Protein AF-A0A6N9PZX2-F1 (afdb_monomer_lite)

InterPro domains:
  IPR011990 Tetratricopeptide-like helical domain superfamily [G3DSA:1.25.40.10] (3-153)
  IPR011990 Tetratricopeptide-like helical domain superfamily [SSF48452] (25-137)

Foldseek 3Di:
DPDPDDDDDDPQPLVRLVVVLVVLVVDDDDDLVSLVVNLVSCVVNVVLVVSLVSLVVSLVPPVDALLSNLVSLQSNLVSCVVVVVLVSSLVSNLSSCVSCLVPLDEDDCSLLVNLVSCVVVVVVVSSVVSLVSLCVSCVPYVCSCVSVVVVVSPD

Structure (mmCIF, N/CA/C/O backbone):
data_AF-A0A6N9PZX2-F1
#
_entry.id   AF-A0A6N9PZX2-F1
#
loop_
_atom_site.group_PDB
_atom_site.id
_atom_site.type_symbol
_atom_site.label_atom_id
_atom_site.label_alt_id
_atom_site.label_comp_id
_atom_site.label_asym_id
_atom_site.label_entity_id
_atom_site.label_seq_id
_atom_site.pdbx_PDB_ins_code
_atom_site.Cartn_x
_atom_site.Cartn_y
_atom_site.Cartn_z
_atom_site.occupancy
_atom_site.B_iso_or_equiv
_atom_site.auth_seq_id
_atom_site.auth_comp_id
_atom_site.auth_asym_id
_atom_site.auth_atom_id
_atom_site.pdbx_PDB_model_num
ATOM 1 N N . MET A 1 1 ? 11.924 8.998 3.231 1.00 35.00 1 MET A N 1
ATOM 2 C CA . MET A 1 1 ? 10.592 8.753 3.828 1.00 35.00 1 MET A CA 1
ATOM 3 C C . MET A 1 1 ? 9.593 9.748 3.245 1.00 35.00 1 MET A C 1
ATOM 5 O O . MET A 1 1 ? 9.354 10.788 3.843 1.00 35.00 1 MET A O 1
ATOM 9 N N . ASN A 1 2 ? 9.046 9.462 2.060 1.00 30.25 2 ASN A N 1
ATOM 10 C CA . ASN A 1 2 ? 7.922 10.227 1.513 1.00 30.25 2 ASN A CA 1
ATOM 11 C C . ASN A 1 2 ? 6.632 9.535 1.959 1.00 30.25 2 ASN A C 1
ATOM 13 O O . ASN A 1 2 ? 6.364 8.406 1.552 1.00 30.25 2 ASN A O 1
ATOM 17 N N . LYS A 1 3 ? 5.918 10.197 2.876 1.00 38.31 3 LYS A N 1
ATOM 18 C CA . LYS A 1 3 ? 4.714 9.717 3.559 1.00 38.31 3 LYS A CA 1
ATOM 19 C C . LYS A 1 3 ? 3.551 9.614 2.570 1.00 38.31 3 LYS A C 1
ATOM 21 O O . LYS A 1 3 ? 3.226 10.588 1.901 1.00 38.31 3 LYS A O 1
ATOM 26 N N . LEU A 1 4 ? 2.928 8.441 2.520 1.00 36.03 4 LEU A N 1
ATOM 27 C CA . LEU A 1 4 ? 1.694 8.153 1.781 1.00 36.03 4 LEU A CA 1
ATOM 28 C C . LEU A 1 4 ? 0.426 8.722 2.430 1.00 36.03 4 LEU A C 1
ATOM 30 O O . LEU A 1 4 ? -0.658 8.561 1.884 1.00 36.03 4 LEU A O 1
ATOM 34 N N . PHE A 1 5 ? 0.555 9.389 3.575 1.00 44.44 5 PHE A N 1
ATOM 35 C CA . PHE A 1 5 ? -0.572 9.824 4.392 1.00 44.44 5 PHE A CA 1
ATOM 36 C C . PHE A 1 5 ? -0.554 11.343 4.555 1.00 44.44 5 PHE A C 1
ATOM 38 O O . PHE A 1 5 ? 0.530 11.938 4.601 1.00 44.44 5 PHE A O 1
ATOM 45 N N . PRO A 1 6 ? -1.736 11.984 4.583 1.00 39.59 6 PRO A N 1
ATOM 46 C CA . PRO A 1 6 ? -1.873 13.421 4.414 1.00 39.59 6 PRO A CA 1
ATOM 47 C C . PRO A 1 6 ? -1.055 14.212 5.440 1.00 39.59 6 PRO A C 1
ATOM 49 O O . PRO A 1 6 ? -1.239 14.092 6.647 1.00 39.59 6 PRO A O 1
ATOM 52 N N . ASN A 1 7 ? -0.192 15.092 4.931 1.00 44.62 7 ASN A N 1
ATOM 53 C CA . ASN A 1 7 ? 0.249 16.280 5.650 1.00 44.62 7 ASN A CA 1
ATOM 54 C C . ASN A 1 7 ? -0.839 17.347 5.485 1.00 44.62 7 ASN A C 1
ATOM 56 O O . ASN A 1 7 ? -0.932 17.920 4.400 1.00 44.62 7 ASN A O 1
ATOM 60 N N . ARG A 1 8 ? -1.594 17.656 6.545 1.00 42.84 8 ARG A N 1
ATOM 61 C CA . ARG A 1 8 ? -2.103 19.015 6.800 1.00 42.84 8 ARG A CA 1
ATOM 62 C C . ARG A 1 8 ? -2.196 19.270 8.303 1.00 42.84 8 ARG A C 1
ATOM 64 O O . ARG A 1 8 ? -3.115 18.796 8.949 1.00 42.84 8 ARG A O 1
ATOM 71 N N . GLU A 1 9 ? -1.186 20.009 8.758 1.00 38.03 9 GLU A N 1
ATOM 72 C CA . GLU A 1 9 ? -1.190 21.008 9.833 1.00 38.03 9 GLU A CA 1
ATOM 73 C C . GLU A 1 9 ? -1.627 20.558 11.237 1.00 38.03 9 GLU A C 1
ATOM 75 O O . GLU A 1 9 ? -2.758 20.164 11.478 1.00 38.03 9 GLU A O 1
ATOM 80 N N . GLU A 1 10 ? -0.669 20.692 12.162 1.00 44.09 10 GLU A N 1
ATOM 81 C CA . GLU A 1 10 ? -0.634 20.194 13.540 1.00 44.09 10 GLU A CA 1
ATOM 82 C C . GLU A 1 10 ? -0.405 18.682 13.634 1.00 44.09 10 GLU A C 1
ATOM 84 O O . GLU A 1 10 ? -1.304 17.861 13.470 1.00 44.09 10 GLU A O 1
ATOM 89 N N . THR A 1 11 ? 0.826 18.284 13.982 1.00 52.94 11 THR A N 1
ATOM 90 C CA . THR A 1 11 ? 1.038 17.007 14.670 1.00 52.94 11 THR A CA 1
ATOM 91 C C . THR A 1 11 ? 0.219 17.059 15.952 1.00 52.94 11 THR A C 1
ATOM 93 O O . THR A 1 11 ? 0.698 17.524 16.988 1.00 52.94 11 THR A O 1
ATOM 96 N N . LEU A 1 12 ? -1.043 16.641 15.865 1.00 60.72 12 LEU A N 1
ATOM 97 C CA . LEU A 1 12 ? -1.881 16.375 17.015 1.00 60.72 12 LEU A CA 1
ATOM 98 C C . LEU A 1 12 ? -1.040 15.526 17.962 1.00 60.72 12 LEU A C 1
ATOM 100 O O . LEU A 1 12 ? -0.465 14.513 17.556 1.00 60.72 12 LEU A O 1
ATOM 104 N N . SER A 1 13 ? -0.927 15.961 19.216 1.00 83.31 13 SER A N 1
ATOM 105 C CA . SER A 1 13 ? -0.254 15.152 20.226 1.00 83.31 13 SER A CA 1
ATOM 106 C C . SER A 1 13 ? -0.849 13.741 20.217 1.00 83.31 13 SER A C 1
ATOM 108 O O . SER A 1 13 ? -2.025 13.558 19.885 1.00 83.31 13 SER A O 1
ATOM 110 N N . ASN A 1 14 ? -0.085 12.730 20.633 1.00 86.75 14 ASN A N 1
ATOM 111 C CA . ASN A 1 14 ? -0.605 11.358 20.710 1.00 86.75 14 ASN A CA 1
ATOM 112 C C . ASN A 1 14 ? -1.939 11.285 21.483 1.00 86.75 14 ASN A C 1
ATOM 114 O O . ASN A 1 14 ? -2.801 10.467 21.169 1.00 86.75 14 ASN A O 1
ATOM 118 N N . ALA A 1 15 ? -2.148 12.175 22.461 1.00 89.31 15 ALA A N 1
ATOM 119 C CA . ALA A 1 15 ? -3.412 12.315 23.177 1.00 89.31 15 ALA A CA 1
ATOM 120 C C . ALA A 1 15 ? -4.566 12.807 22.282 1.00 89.31 15 ALA A C 1
ATOM 122 O O . ALA A 1 15 ? -5.671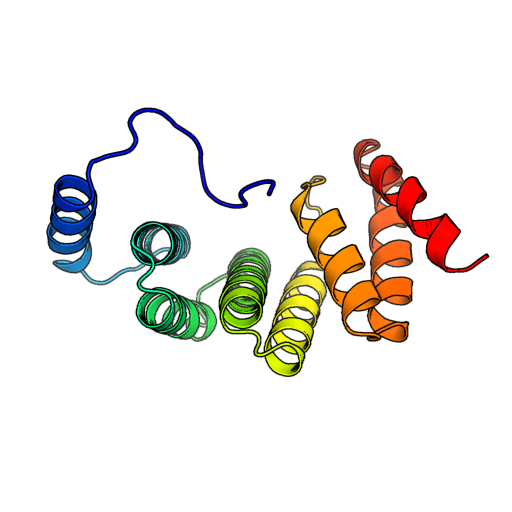 12.266 22.353 1.00 89.31 15 ALA A O 1
ATOM 123 N N . ALA A 1 16 ? -4.325 13.801 21.426 1.00 91.00 16 ALA A N 1
ATOM 124 C CA . ALA A 1 16 ? -5.319 14.293 20.482 1.00 91.00 16 ALA A CA 1
ATOM 125 C C . ALA A 1 16 ? -5.653 13.247 19.404 1.00 91.00 16 ALA A C 1
ATOM 127 O O . ALA A 1 16 ? -6.833 13.009 19.155 1.00 91.00 16 ALA A O 1
ATOM 128 N N . LEU A 1 17 ? -4.660 12.528 18.868 1.00 92.00 17 LEU A N 1
ATOM 129 C CA . LEU A 1 17 ? -4.890 11.405 17.947 1.00 92.00 17 LEU A CA 1
ATOM 130 C C . LEU A 1 17 ? -5.747 10.299 18.584 1.00 92.00 17 LEU A C 1
ATOM 132 O O . LEU A 1 17 ? -6.738 9.859 18.001 1.00 92.00 17 LEU A O 1
ATOM 136 N N . LYS A 1 18 ? -5.447 9.908 19.830 1.00 93.62 18 LYS A N 1
ATOM 137 C CA . LYS A 1 18 ? -6.260 8.935 20.583 1.00 93.62 18 LYS A CA 1
ATOM 138 C C . LYS A 1 18 ? -7.685 9.432 20.846 1.00 93.62 18 LYS A C 1
ATOM 140 O O . LYS A 1 18 ? -8.630 8.641 20.804 1.00 93.62 18 LYS A O 1
ATOM 145 N N . ARG A 1 19 ? -7.875 10.735 21.092 1.00 94.38 19 ARG A N 1
ATOM 146 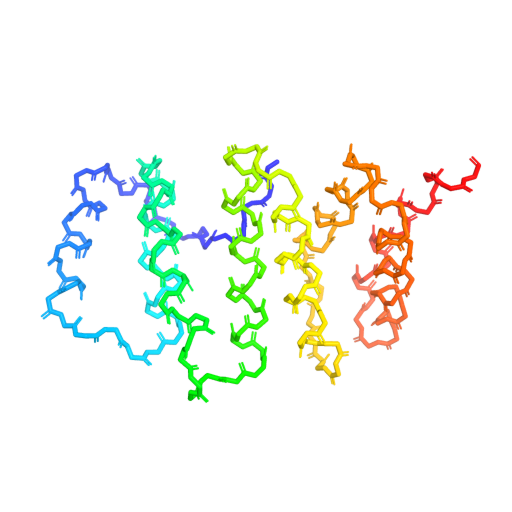C CA . ARG A 1 19 ? -9.211 11.342 21.223 1.00 94.38 19 ARG A CA 1
ATOM 147 C C . ARG A 1 19 ? -9.980 11.287 19.902 1.00 94.38 19 ARG A C 1
ATOM 149 O O . ARG A 1 19 ? -11.172 10.980 19.934 1.00 94.38 19 ARG A O 1
ATOM 156 N N . THR A 1 20 ? -9.314 11.547 18.778 1.00 94.56 20 THR A N 1
ATOM 157 C CA . THR A 1 20 ? -9.890 11.412 17.435 1.00 94.56 20 THR A CA 1
ATOM 158 C C . THR A 1 20 ? -10.334 9.975 17.183 1.00 94.56 20 THR A C 1
ATOM 160 O O . THR A 1 20 ? -11.513 9.766 16.914 1.00 94.56 20 THR A O 1
ATOM 163 N N . LEU A 1 21 ? -9.469 8.979 17.415 1.00 95.31 21 LEU A N 1
ATOM 164 C CA . LEU A 1 21 ? -9.836 7.558 17.306 1.00 95.31 21 LEU A CA 1
ATOM 165 C C . LEU A 1 21 ? -11.082 7.222 18.134 1.00 95.31 21 LEU A C 1
ATOM 167 O O . LEU A 1 21 ? -12.046 6.668 17.614 1.00 95.31 21 LEU A O 1
ATOM 171 N N . LYS A 1 22 ? -11.114 7.627 19.413 1.00 95.62 22 LYS A N 1
ATOM 172 C CA . LYS A 1 22 ? -12.268 7.390 20.297 1.00 95.62 22 LYS A CA 1
ATOM 173 C C . LYS A 1 22 ? -13.557 8.028 19.778 1.00 95.62 22 LYS A C 1
ATOM 175 O O . LYS A 1 22 ? -14.638 7.552 20.110 1.00 95.62 22 LYS A O 1
ATOM 180 N N . LYS A 1 23 ? -13.478 9.147 19.060 1.00 95.19 23 LYS A N 1
ATOM 181 C CA . LYS A 1 23 ? -14.650 9.824 18.500 1.00 95.19 23 LYS A CA 1
ATOM 182 C C . LYS A 1 23 ? -15.139 9.110 17.243 1.00 95.19 23 LYS A C 1
ATOM 184 O O . LYS A 1 23 ? -16.332 8.832 17.157 1.00 95.19 23 LYS A O 1
ATOM 189 N N . GLU A 1 24 ? -14.237 8.834 16.310 1.00 93.38 24 GLU A N 1
ATOM 190 C CA . GLU A 1 24 ? -14.578 8.285 14.997 1.00 93.38 24 GLU A CA 1
ATOM 191 C C . GLU A 1 24 ? -15.021 6.813 15.092 1.00 93.38 24 GLU A C 1
ATOM 193 O O . GLU A 1 24 ? -16.031 6.439 14.504 1.00 93.38 24 GLU A O 1
ATOM 198 N N . LEU A 1 25 ? -14.404 6.014 15.972 1.00 95.44 25 LEU A N 1
ATOM 199 C CA . LEU A 1 25 ? -14.770 4.605 16.202 1.00 95.44 25 LEU A CA 1
ATOM 200 C C . LEU A 1 25 ? -16.094 4.397 16.965 1.00 95.44 25 LEU A C 1
ATOM 202 O O . LEU A 1 25 ? -16.485 3.265 17.233 1.00 95.44 25 LEU A O 1
ATOM 206 N N . LYS A 1 26 ? -16.819 5.465 17.336 1.00 95.06 26 LYS A N 1
ATOM 207 C CA . LYS A 1 26 ? -18.174 5.339 17.918 1.00 95.06 26 LYS A CA 1
ATOM 208 C C . LYS A 1 26 ? -19.230 4.946 16.893 1.00 95.06 26 LYS A C 1
ATOM 210 O O . LYS A 1 26 ? -20.357 4.636 17.275 1.00 95.06 26 LYS A O 1
ATOM 215 N N . LYS A 1 27 ? -18.908 5.056 15.608 1.00 91.81 27 LYS A N 1
ATOM 216 C CA . LYS A 1 27 ? -19.808 4.752 14.503 1.00 91.81 27 LYS A CA 1
ATOM 217 C C . LYS A 1 27 ? -19.141 3.703 13.613 1.00 91.81 27 LYS A C 1
ATOM 219 O O . LYS A 1 27 ? -17.917 3.709 13.515 1.00 91.81 27 LYS A O 1
ATOM 224 N N . PRO A 1 28 ? -19.921 2.834 12.953 1.00 92.38 28 PRO A N 1
ATOM 225 C CA . PRO A 1 28 ? -19.373 1.951 11.933 1.00 92.38 28 PRO A CA 1
ATOM 226 C C . PRO A 1 28 ? -18.705 2.767 10.824 1.00 92.38 28 PRO A C 1
ATOM 228 O O . PRO A 1 28 ? -19.292 3.748 10.351 1.00 92.38 28 PRO A O 1
ATOM 231 N N . LEU A 1 29 ? -17.510 2.344 10.416 1.00 94.56 29 LEU A N 1
ATOM 232 C CA . LEU A 1 29 ? -16.826 2.857 9.232 1.00 94.56 29 LEU A CA 1
ATOM 233 C C . LEU A 1 29 ? -17.615 2.419 7.989 1.00 94.56 29 LEU A C 1
ATOM 235 O O . LEU A 1 29 ? -18.188 1.328 7.969 1.00 94.56 29 LEU A O 1
ATOM 239 N N . LYS A 1 30 ? -17.732 3.288 6.978 1.00 93.81 30 LYS A N 1
ATOM 240 C CA . LYS A 1 30 ? -18.581 3.006 5.803 1.00 93.81 30 LYS A CA 1
ATOM 241 C C . LYS A 1 30 ? -17.883 3.264 4.483 1.00 93.81 30 LYS A C 1
ATOM 243 O O . LYS A 1 30 ? -18.123 2.528 3.533 1.00 93.81 30 LYS A O 1
ATOM 248 N N . LYS A 1 31 ? -17.078 4.321 4.408 1.00 96.69 31 LYS A N 1
ATOM 249 C CA . LYS A 1 31 ? -16.322 4.686 3.210 1.00 96.69 31 LYS A CA 1
ATOM 250 C C . LYS A 1 31 ? -14.885 4.231 3.365 1.00 96.69 31 LYS A C 1
ATOM 252 O O . LYS A 1 31 ? -14.370 4.253 4.480 1.00 96.69 31 LYS A O 1
ATOM 257 N N . TYR A 1 32 ? -14.229 3.892 2.260 1.00 96.81 32 TYR A N 1
ATOM 258 C CA . TYR A 1 32 ? -12.816 3.523 2.276 1.00 96.81 32 TYR A CA 1
ATOM 259 C C . TYR A 1 32 ? -11.954 4.586 2.982 1.00 96.81 32 TYR A C 1
ATOM 261 O O . TYR A 1 32 ? -11.128 4.248 3.826 1.00 96.81 32 TYR A O 1
ATOM 269 N N . ASP A 1 33 ? -12.216 5.871 2.726 1.00 95.50 33 ASP A N 1
ATOM 270 C CA . ASP A 1 33 ? -11.476 6.972 3.353 1.00 95.50 33 ASP A CA 1
ATOM 271 C C . ASP A 1 33 ? -11.614 7.000 4.892 1.00 95.50 33 ASP A C 1
ATOM 273 O O . ASP A 1 33 ? -10.690 7.442 5.573 1.00 95.50 33 ASP A O 1
ATOM 277 N N . ASP A 1 34 ? -12.718 6.492 5.463 1.00 96.44 34 ASP A N 1
ATOM 278 C CA . ASP A 1 34 ? -12.867 6.367 6.921 1.00 96.44 34 ASP A CA 1
ATOM 279 C C . ASP A 1 34 ? -11.867 5.332 7.470 1.00 96.44 34 ASP A C 1
ATOM 281 O O . ASP A 1 34 ? -11.195 5.573 8.474 1.00 96.44 34 ASP A O 1
ATOM 285 N N . TYR A 1 35 ? -11.740 4.187 6.789 1.00 98.31 35 TYR A N 1
ATOM 286 C CA . TYR A 1 35 ? -10.783 3.135 7.139 1.00 98.31 35 TYR A CA 1
ATOM 287 C C . TYR A 1 35 ? -9.341 3.619 6.993 1.00 98.31 35 TYR A C 1
ATOM 289 O O . TYR A 1 35 ? -8.550 3.487 7.928 1.00 98.31 35 TYR A O 1
ATOM 297 N N . GLU A 1 36 ? -9.016 4.231 5.853 1.00 97.38 36 GLU A N 1
ATOM 298 C CA . GLU A 1 36 ? -7.681 4.763 5.576 1.00 97.38 36 GLU A CA 1
ATOM 299 C C . GLU A 1 36 ? -7.272 5.815 6.617 1.00 97.38 36 GLU A C 1
ATOM 301 O O . GLU A 1 36 ? -6.147 5.790 7.123 1.00 97.38 36 GLU A O 1
ATOM 306 N N . PHE A 1 37 ? -8.196 6.702 7.001 1.00 96.50 37 PHE A N 1
ATOM 307 C CA . PHE A 1 37 ? -7.953 7.714 8.024 1.00 96.50 37 PHE A CA 1
ATOM 308 C C . PHE A 1 37 ? -7.631 7.093 9.389 1.00 96.50 37 PHE A C 1
ATOM 310 O O . PHE A 1 37 ? -6.640 7.462 10.026 1.00 96.50 37 PHE A O 1
ATOM 317 N N . ILE A 1 38 ? -8.433 6.125 9.838 1.00 98.06 38 ILE A N 1
ATOM 318 C CA . ILE A 1 38 ? -8.224 5.450 11.125 1.00 98.06 38 ILE A CA 1
ATOM 319 C C . ILE A 1 38 ? -6.920 4.651 11.129 1.00 98.06 38 ILE A C 1
ATOM 321 O O . ILE A 1 38 ? -6.141 4.759 12.082 1.00 98.06 38 ILE A O 1
ATOM 325 N N . ALA A 1 39 ? -6.646 3.893 10.066 1.00 98.19 39 ALA A N 1
ATOM 326 C CA . ALA A 1 39 ? -5.400 3.150 9.923 1.00 98.19 39 ALA A CA 1
ATOM 327 C C . ALA A 1 39 ? -4.182 4.084 9.916 1.00 98.19 39 ALA A C 1
ATOM 329 O O . ALA A 1 39 ? -3.195 3.810 10.598 1.00 98.19 39 ALA A O 1
ATOM 330 N N . GLY A 1 40 ? -4.269 5.229 9.231 1.00 96.25 40 GLY A N 1
ATOM 331 C CA . GLY A 1 40 ? -3.226 6.257 9.226 1.00 96.25 40 GLY A CA 1
ATOM 332 C C . GLY A 1 40 ? -2.948 6.844 10.612 1.00 96.25 40 GLY A C 1
ATOM 333 O O . GLY A 1 40 ? -1.787 7.068 10.968 1.00 96.25 40 GLY A O 1
ATOM 334 N N . ILE A 1 41 ? -3.982 7.043 11.439 1.00 96.25 41 ILE A N 1
ATOM 335 C CA . ILE A 1 41 ? -3.790 7.479 12.829 1.00 96.25 41 ILE A CA 1
ATOM 336 C C . ILE A 1 41 ? -3.105 6.387 13.657 1.00 96.25 41 ILE A C 1
ATOM 338 O O . ILE A 1 41 ? -2.150 6.691 14.373 1.00 96.25 41 ILE A O 1
ATOM 342 N N . TYR A 1 42 ? -3.553 5.130 13.565 1.00 97.69 42 TYR A N 1
ATOM 343 C CA . TYR A 1 42 ? -2.898 4.024 14.271 1.00 97.69 42 TYR A CA 1
ATOM 344 C C . TYR A 1 42 ? -1.432 3.872 13.857 1.00 97.69 42 TYR A C 1
ATOM 346 O O . TYR A 1 42 ? -0.566 3.749 14.721 1.00 97.69 42 TYR A O 1
ATOM 354 N N . HIS A 1 43 ? -1.138 3.984 12.561 1.00 96.19 43 HIS A N 1
ATOM 355 C CA . HIS A 1 43 ? 0.226 3.973 12.036 1.00 96.19 43 HIS A CA 1
ATOM 356 C C . HIS A 1 43 ? 1.076 5.116 12.605 1.00 96.19 43 HIS A C 1
ATOM 358 O O . HIS A 1 43 ? 2.187 4.885 13.073 1.00 96.19 43 HIS A O 1
ATOM 364 N N . THR A 1 44 ? 0.525 6.333 12.666 1.00 94.12 44 THR A N 1
ATOM 365 C CA . THR A 1 44 ? 1.195 7.510 13.257 1.00 94.12 44 THR A CA 1
ATOM 366 C C . THR A 1 44 ? 1.475 7.336 14.754 1.00 94.12 44 THR A C 1
ATOM 368 O O . THR A 1 44 ? 2.472 7.845 15.264 1.00 94.12 44 THR A O 1
ATOM 371 N N . LEU A 1 45 ? 0.618 6.598 15.462 1.00 93.25 45 LEU A N 1
ATOM 372 C CA . LEU A 1 45 ? 0.791 6.239 16.872 1.00 93.25 45 LEU A CA 1
ATOM 373 C C . LEU A 1 45 ? 1.732 5.039 17.088 1.00 93.25 45 LEU A C 1
ATOM 375 O O . LEU A 1 45 ? 1.893 4.607 18.230 1.00 93.25 45 LEU A O 1
ATOM 379 N N . SER A 1 46 ? 2.336 4.501 16.024 1.00 93.56 46 SER A N 1
ATOM 380 C CA . SER A 1 46 ? 3.126 3.263 16.035 1.00 93.56 46 SER A CA 1
ATOM 381 C C . SER A 1 46 ? 2.340 2.021 16.487 1.00 93.56 46 SER A C 1
ATOM 383 O O . SER A 1 46 ? 2.931 1.036 16.918 1.00 93.56 46 SER A O 1
ATOM 385 N N . GLU A 1 47 ? 1.009 2.043 16.378 1.00 96.69 47 GLU A N 1
ATOM 386 C CA . GLU A 1 47 ? 0.110 0.914 16.659 1.00 96.69 47 GLU A CA 1
ATOM 387 C C . GLU A 1 47 ? -0.170 0.138 15.352 1.00 96.69 47 GLU A C 1
ATOM 389 O O . GLU A 1 47 ? -1.309 0.054 14.884 1.00 96.69 47 GLU A O 1
ATOM 394 N N . VAL A 1 48 ? 0.893 -0.385 14.727 1.00 96.19 48 VAL A N 1
ATOM 395 C CA . VAL A 1 48 ? 0.885 -0.952 13.361 1.00 96.19 48 VAL A CA 1
ATOM 396 C C . VAL A 1 48 ? -0.096 -2.117 13.219 1.00 96.19 48 VAL A C 1
ATOM 398 O O . VAL A 1 48 ? -0.833 -2.182 12.239 1.00 96.19 48 VAL A O 1
ATOM 401 N N . GLU A 1 49 ? -0.190 -2.996 14.215 1.00 98.06 49 GLU A N 1
ATOM 402 C CA . GLU A 1 49 ? -1.092 -4.151 14.194 1.00 98.06 49 GLU A CA 1
ATOM 403 C C . GLU A 1 49 ? -2.565 -3.730 14.118 1.00 98.06 49 GLU A C 1
ATOM 405 O O . GLU A 1 49 ? -3.364 -4.376 13.443 1.00 98.06 49 GLU A O 1
ATOM 410 N N . LYS A 1 50 ? -2.937 -2.613 14.757 1.00 98.19 50 LYS A N 1
ATOM 411 C CA . LYS A 1 50 ? -4.306 -2.081 14.670 1.00 98.19 50 LYS A CA 1
ATOM 412 C C . LYS A 1 50 ? -4.570 -1.417 13.328 1.00 98.19 50 LYS A C 1
ATOM 414 O O . LYS A 1 50 ? -5.670 -1.541 12.801 1.00 98.19 50 LYS A O 1
ATOM 419 N N . ALA A 1 51 ? -3.571 -0.741 12.759 1.00 98.56 51 ALA A N 1
ATOM 420 C CA . ALA A 1 51 ? -3.678 -0.219 11.400 1.00 98.56 51 ALA A CA 1
ATOM 421 C C . ALA A 1 51 ? -3.919 -1.359 10.395 1.00 98.56 51 ALA A C 1
ATOM 423 O O . ALA A 1 51 ? -4.784 -1.233 9.531 1.00 98.56 51 ALA A O 1
ATOM 424 N N . ILE A 1 52 ? -3.222 -2.490 10.563 1.00 98.69 52 ILE A N 1
ATOM 425 C CA . ILE A 1 52 ? -3.428 -3.696 9.751 1.00 98.69 52 ILE A CA 1
ATOM 426 C C . ILE A 1 52 ? -4.854 -4.216 9.916 1.00 98.69 52 ILE A C 1
ATOM 428 O O . ILE A 1 52 ? -5.531 -4.373 8.910 1.00 98.69 52 ILE A O 1
ATOM 432 N N . GLN A 1 53 ? -5.346 -4.396 11.147 1.00 98.44 53 GLN A N 1
ATOM 433 C CA . GLN A 1 53 ? -6.714 -4.881 11.393 1.00 98.44 53 GLN A CA 1
ATOM 434 C C . GLN A 1 53 ? -7.780 -4.027 10.690 1.00 98.44 53 GLN A C 1
ATOM 436 O O . GLN A 1 53 ? -8.682 -4.562 10.049 1.00 98.44 53 GLN A O 1
ATOM 441 N N . ILE A 1 54 ? -7.655 -2.698 10.768 1.00 98.44 54 ILE A N 1
ATOM 442 C CA . ILE A 1 54 ? -8.585 -1.765 10.115 1.00 98.44 54 ILE A CA 1
ATOM 443 C C . ILE A 1 54 ? -8.520 -1.901 8.590 1.00 98.44 54 ILE A C 1
ATOM 445 O O . ILE A 1 54 ? -9.555 -1.937 7.927 1.00 98.44 54 ILE A O 1
ATOM 449 N N . MET A 1 55 ? -7.321 -2.007 8.015 1.00 98.62 55 MET A N 1
ATOM 450 C CA . MET A 1 55 ? -7.180 -2.139 6.564 1.00 98.62 55 MET A CA 1
ATOM 451 C C . MET A 1 55 ? -7.559 -3.531 6.048 1.00 98.62 55 MET A C 1
ATOM 453 O O . MET A 1 55 ? -8.082 -3.632 4.941 1.00 98.62 55 MET A O 1
ATOM 457 N N . GLU A 1 56 ? -7.356 -4.593 6.830 1.00 98.31 56 GLU A N 1
ATOM 458 C CA . GLU A 1 56 ? -7.838 -5.943 6.520 1.00 98.31 56 GLU A CA 1
ATOM 459 C C . GLU A 1 56 ? -9.368 -5.986 6.463 1.00 98.31 56 GLU A C 1
ATOM 461 O O . GLU A 1 56 ? -9.923 -6.597 5.550 1.00 98.31 56 GLU A O 1
ATOM 466 N N . GLU A 1 57 ? -10.053 -5.285 7.374 1.00 97.75 57 GLU A N 1
ATOM 467 C CA . GLU A 1 57 ? -11.506 -5.105 7.306 1.00 97.75 57 GLU A CA 1
ATOM 468 C C . GLU A 1 57 ? -11.908 -4.348 6.028 1.00 97.75 57 GLU A C 1
ATOM 470 O O . GLU A 1 57 ? -12.805 -4.780 5.299 1.00 97.75 57 GLU A O 1
ATOM 475 N N . ALA A 1 58 ? -11.200 -3.259 5.702 1.00 98.12 58 ALA A N 1
ATOM 476 C CA . ALA A 1 58 ? -11.487 -2.445 4.523 1.00 98.12 58 ALA A CA 1
ATOM 477 C C . ALA A 1 58 ? -11.400 -3.252 3.217 1.00 98.12 58 ALA A C 1
ATOM 479 O O . ALA A 1 58 ? -12.316 -3.208 2.397 1.00 98.12 58 ALA A O 1
ATOM 480 N N . VAL A 1 59 ? -10.331 -4.033 3.026 1.00 98.25 59 VAL A N 1
ATOM 481 C CA . VAL A 1 59 ? -10.117 -4.801 1.783 1.00 98.25 59 VAL A CA 1
ATOM 482 C C . VAL A 1 59 ? -11.013 -6.040 1.652 1.00 98.25 59 VAL A C 1
ATOM 484 O O . VAL A 1 59 ? -11.008 -6.690 0.606 1.00 98.25 59 VAL A O 1
ATOM 487 N N . GLN A 1 60 ? -11.773 -6.393 2.693 1.00 97.12 60 GLN A N 1
ATOM 488 C CA . GLN A 1 60 ? -12.813 -7.426 2.637 1.00 97.12 60 GLN A CA 1
ATOM 489 C C . GLN A 1 60 ? -14.179 -6.863 2.217 1.00 97.12 60 GLN A C 1
ATOM 491 O O . GLN A 1 60 ? -15.082 -7.630 1.862 1.00 97.12 60 GLN A O 1
ATOM 496 N N . ASN A 1 61 ? -14.344 -5.538 2.221 1.00 96.19 61 ASN A N 1
ATOM 497 C CA . ASN A 1 61 ? -15.596 -4.901 1.852 1.00 96.19 61 ASN A CA 1
ATOM 498 C C . ASN A 1 61 ? -15.795 -4.901 0.328 1.00 96.19 61 ASN A C 1
ATOM 500 O O . ASN A 1 61 ? -15.255 -4.074 -0.403 1.00 96.19 61 ASN A O 1
ATOM 504 N N . LYS A 1 62 ? -16.647 -5.815 -0.147 1.00 92.56 62 LYS A N 1
ATOM 505 C CA . LYS A 1 62 ? -16.966 -6.002 -1.574 1.00 92.56 62 LYS A CA 1
ATOM 506 C C . LYS A 1 62 ? -17.718 -4.833 -2.224 1.00 92.56 62 LYS A C 1
ATOM 508 O O . LYS A 1 62 ? -17.975 -4.895 -3.420 1.00 92.56 62 LYS A O 1
ATOM 513 N N . GLN A 1 63 ? -18.129 -3.825 -1.454 1.00 95.88 63 GLN A N 1
ATOM 514 C CA . GLN A 1 63 ? -18.772 -2.621 -1.988 1.00 95.88 63 GLN A CA 1
ATOM 515 C C . GLN A 1 63 ? -17.756 -1.579 -2.472 1.00 95.88 63 GLN A C 1
ATOM 517 O O . GLN A 1 63 ? -18.141 -0.654 -3.182 1.00 95.88 63 GLN A O 1
ATOM 522 N N . PHE A 1 64 ? -16.484 -1.702 -2.082 1.00 97.31 64 PHE A N 1
ATOM 523 C CA . PHE A 1 64 ? -15.436 -0.794 -2.534 1.00 97.31 64 PHE A CA 1
ATOM 524 C C . PHE A 1 64 ? -14.997 -1.107 -3.963 1.00 97.31 64 PHE A C 1
ATOM 526 O O . PHE A 1 64 ? -14.951 -2.261 -4.392 1.00 97.31 64 PHE A O 1
ATOM 533 N N . SER A 1 65 ? -14.681 -0.045 -4.695 1.00 95.88 65 SER A N 1
ATOM 534 C CA . SER A 1 65 ? -14.158 -0.107 -6.058 1.00 95.88 65 SER A CA 1
ATOM 535 C C . SER A 1 65 ? -12.776 -0.767 -6.112 1.00 95.88 65 SER A C 1
ATOM 537 O O . SER A 1 65 ? -12.062 -0.849 -5.111 1.00 95.88 65 SER A O 1
ATOM 539 N N . ASN A 1 66 ? -12.353 -1.192 -7.305 1.00 95.25 66 ASN A N 1
ATOM 540 C CA . ASN A 1 66 ? -11.000 -1.717 -7.510 1.00 95.25 66 ASN A CA 1
ATOM 541 C C . ASN A 1 66 ? -9.916 -0.692 -7.142 1.00 95.25 66 ASN A C 1
ATOM 543 O O . ASN A 1 66 ? -8.877 -1.084 -6.616 1.00 95.25 66 ASN A O 1
ATOM 547 N N . GLU A 1 67 ? -10.162 0.604 -7.366 1.00 94.31 67 GLU A N 1
ATOM 548 C CA . GLU A 1 67 ? -9.252 1.676 -6.952 1.00 94.31 67 GLU A CA 1
ATOM 549 C C . GLU A 1 67 ? -9.108 1.734 -5.422 1.00 94.31 67 GLU A C 1
ATOM 551 O O . GLU A 1 67 ? -7.991 1.721 -4.903 1.00 94.31 67 GLU A O 1
ATOM 556 N N . GLU A 1 68 ? -10.221 1.734 -4.685 1.00 96.25 68 GLU A N 1
ATOM 557 C CA . GLU A 1 68 ? -10.221 1.734 -3.214 1.00 96.25 68 GLU A CA 1
ATOM 558 C C . GLU A 1 68 ? -9.572 0.465 -2.645 1.00 96.25 68 GLU A C 1
ATOM 560 O O . GLU A 1 68 ? -8.689 0.542 -1.791 1.00 96.25 68 GLU A O 1
ATOM 565 N N . LEU A 1 69 ? -9.941 -0.714 -3.156 1.00 97.81 69 LEU A N 1
ATOM 566 C CA . LEU A 1 69 ? -9.332 -1.981 -2.746 1.00 97.81 69 LEU A CA 1
ATOM 567 C C . LEU A 1 69 ? -7.834 -2.016 -3.078 1.00 97.81 69 LEU A C 1
ATOM 569 O O . LEU A 1 69 ? -7.028 -2.481 -2.270 1.00 97.81 69 LEU A O 1
ATOM 573 N N . GLY A 1 70 ? -7.447 -1.493 -4.242 1.00 97.00 70 GLY A N 1
ATOM 574 C CA . GLY A 1 70 ? -6.061 -1.373 -4.678 1.00 97.00 70 GLY A CA 1
ATOM 575 C C . GLY A 1 70 ? -5.228 -0.498 -3.744 1.00 97.00 70 GLY A C 1
ATOM 576 O O . GLY A 1 70 ? -4.167 -0.929 -3.281 1.00 97.00 70 GLY A O 1
ATOM 577 N N . ARG A 1 71 ? -5.740 0.689 -3.388 1.00 96.50 71 ARG A N 1
ATOM 578 C CA . ARG A 1 71 ? -5.150 1.566 -2.361 1.00 96.50 71 ARG A CA 1
ATOM 579 C C . ARG A 1 71 ? -5.037 0.848 -1.016 1.00 96.50 71 ARG A C 1
ATOM 581 O O . ARG A 1 71 ? -3.976 0.903 -0.392 1.00 96.50 71 ARG A O 1
ATOM 588 N N . GLY A 1 72 ? -6.073 0.111 -0.614 1.00 98.25 72 GLY A N 1
ATOM 589 C CA . GLY A 1 72 ? -6.091 -0.623 0.649 1.00 98.25 72 GLY A CA 1
ATOM 590 C C . GLY A 1 72 ? -5.021 -1.709 0.735 1.00 98.25 72 GLY A C 1
ATOM 591 O O . GLY A 1 72 ? -4.292 -1.792 1.725 1.00 98.25 72 GLY A O 1
ATOM 592 N N . TYR A 1 73 ? -4.854 -2.500 -0.327 1.00 98.69 73 TYR A N 1
ATOM 593 C CA . TYR A 1 73 ? -3.788 -3.500 -0.390 1.00 98.69 73 TYR A CA 1
ATOM 594 C C . TYR A 1 73 ? -2.393 -2.876 -0.460 1.00 98.69 73 TYR A C 1
ATOM 596 O O . TYR A 1 73 ? -1.472 -3.393 0.168 1.00 98.69 73 TYR A O 1
ATOM 604 N N . ILE A 1 74 ? -2.222 -1.742 -1.146 1.00 98.38 74 ILE A N 1
ATOM 605 C CA . ILE A 1 74 ? -0.950 -1.010 -1.113 1.00 98.38 74 ILE A CA 1
ATOM 606 C C . ILE A 1 74 ? -0.627 -0.540 0.311 1.00 98.38 74 ILE A C 1
ATOM 608 O O . ILE A 1 74 ? 0.510 -0.694 0.758 1.00 98.38 74 ILE A O 1
ATOM 612 N N . PHE A 1 75 ? -1.613 -0.014 1.044 1.00 98.50 75 PHE A N 1
ATOM 613 C CA . PHE A 1 75 ? -1.433 0.380 2.441 1.00 98.50 75 PHE A CA 1
ATOM 614 C C . PHE A 1 75 ? -0.995 -0.828 3.286 1.00 98.50 75 PHE A C 1
ATOM 616 O O . PHE A 1 75 ? 0.046 -0.766 3.941 1.00 98.50 75 PHE A O 1
ATOM 623 N N . LEU A 1 76 ? -1.705 -1.960 3.205 1.00 98.75 76 LEU A N 1
ATOM 624 C CA . LEU A 1 76 ? -1.299 -3.196 3.890 1.00 98.75 76 LEU A CA 1
ATOM 625 C C . LEU A 1 76 ? 0.139 -3.599 3.548 1.00 98.75 76 LEU A C 1
ATOM 627 O O . LEU A 1 76 ? 0.908 -3.942 4.444 1.00 98.75 76 LEU A O 1
ATOM 631 N N . GLY A 1 77 ? 0.533 -3.490 2.279 1.00 98.44 77 GLY A N 1
ATOM 632 C CA . GLY A 1 77 ? 1.900 -3.748 1.843 1.00 98.44 77 GLY A CA 1
ATOM 633 C C . GLY A 1 77 ? 2.944 -2.908 2.586 1.00 98.44 77 GLY A C 1
ATOM 634 O O . GLY A 1 77 ? 3.949 -3.442 3.054 1.00 98.44 77 GLY A O 1
ATOM 635 N N . PHE A 1 78 ? 2.685 -1.613 2.777 1.00 98.19 78 PHE A N 1
ATOM 636 C CA . PHE A 1 78 ? 3.564 -0.750 3.570 1.00 98.19 78 PHE A CA 1
ATOM 637 C C . PHE A 1 78 ? 3.559 -1.090 5.064 1.00 98.19 78 PHE A C 1
ATOM 639 O O . PHE A 1 78 ? 4.627 -1.124 5.671 1.00 98.19 78 PHE A O 1
ATOM 646 N N . LEU A 1 79 ? 2.401 -1.410 5.648 1.00 98.44 79 LEU A N 1
ATOM 647 C CA . LEU A 1 79 ? 2.318 -1.804 7.060 1.00 98.44 79 LEU A CA 1
ATOM 648 C C . LEU A 1 79 ? 3.100 -3.098 7.338 1.00 98.44 79 LEU A C 1
ATOM 650 O O . LEU A 1 79 ? 3.857 -3.167 8.303 1.00 98.44 79 LEU A O 1
ATOM 654 N N . TYR A 1 80 ? 2.997 -4.104 6.465 1.00 98.44 80 TYR A N 1
ATOM 655 C CA . TYR A 1 80 ? 3.796 -5.327 6.599 1.00 98.44 80 TYR A CA 1
ATOM 656 C C . TYR A 1 80 ? 5.287 -5.091 6.342 1.00 98.44 80 TYR A C 1
ATOM 658 O O . TYR A 1 80 ? 6.122 -5.733 6.980 1.00 98.44 80 TYR A O 1
ATOM 666 N N . SER A 1 81 ? 5.643 -4.146 5.466 1.00 96.62 81 SER A N 1
ATOM 667 C CA . SER A 1 81 ? 7.037 -3.719 5.302 1.00 96.62 81 SER A CA 1
ATOM 668 C C . SER A 1 81 ? 7.594 -3.140 6.608 1.00 96.62 81 SER A C 1
ATOM 670 O O . SER A 1 81 ? 8.719 -3.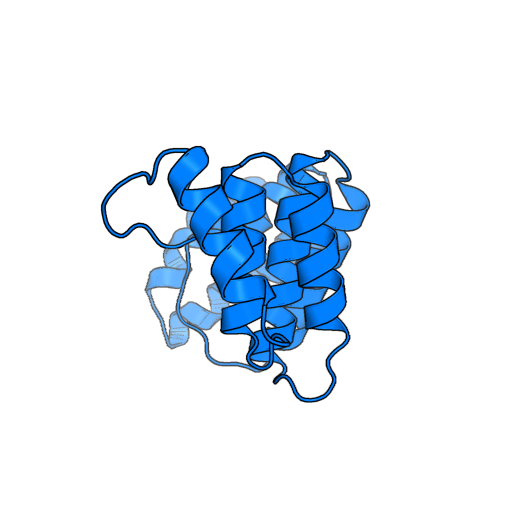467 6.986 1.00 96.62 81 SER A O 1
ATOM 672 N N . ASP A 1 82 ? 6.816 -2.332 7.333 1.00 95.31 82 ASP A N 1
ATOM 673 C CA . ASP A 1 82 ? 7.226 -1.787 8.636 1.00 95.31 82 ASP A CA 1
ATOM 674 C C . ASP A 1 82 ? 7.427 -2.890 9.690 1.00 95.31 82 ASP A C 1
ATOM 676 O O . ASP A 1 82 ? 8.331 -2.800 10.523 1.00 95.31 82 ASP A O 1
ATOM 680 N N . MET A 1 83 ? 6.660 -3.981 9.594 1.00 96.56 83 MET A N 1
ATOM 681 C CA . MET A 1 83 ? 6.836 -5.191 10.409 1.00 96.56 83 MET A CA 1
ATOM 682 C C . MET A 1 83 ? 7.986 -6.102 9.948 1.00 96.56 83 MET A C 1
ATOM 684 O O . MET A 1 83 ? 8.245 -7.121 10.585 1.00 96.56 83 MET A O 1
ATOM 688 N N . LYS A 1 84 ? 8.695 -5.757 8.862 1.00 96.06 84 LYS A N 1
ATOM 689 C CA . LYS A 1 84 ? 9.720 -6.596 8.205 1.00 96.06 84 LYS A CA 1
ATOM 690 C C . LYS A 1 84 ? 9.180 -7.930 7.670 1.00 96.06 84 LYS A C 1
ATOM 692 O O . LYS A 1 84 ? 9.948 -8.852 7.400 1.00 96.06 84 LYS A O 1
ATOM 697 N N . GLU A 1 85 ? 7.870 -8.017 7.463 1.00 97.69 85 GLU A N 1
ATOM 698 C CA . GLU A 1 85 ? 7.173 -9.154 6.857 1.00 97.69 85 GLU A CA 1
ATOM 699 C C . GLU A 1 85 ? 7.231 -9.034 5.326 1.00 97.69 85 GLU A C 1
ATOM 701 O O . GLU A 1 85 ? 6.224 -8.852 4.637 1.00 97.69 85 GLU A O 1
ATOM 706 N N . ASN A 1 86 ? 8.453 -9.075 4.786 1.00 96.00 86 ASN A N 1
ATOM 707 C CA . ASN A 1 86 ? 8.744 -8.625 3.424 1.00 96.00 86 ASN A CA 1
ATOM 708 C C . ASN A 1 86 ? 8.000 -9.409 2.334 1.00 96.00 86 ASN A C 1
ATOM 710 O O . ASN A 1 86 ? 7.564 -8.814 1.352 1.00 96.00 86 ASN A O 1
ATOM 714 N N . SER A 1 87 ? 7.819 -10.723 2.501 1.00 96.25 87 SER A N 1
ATOM 715 C CA . SER A 1 87 ? 7.086 -11.539 1.524 1.00 96.25 87 SER A CA 1
ATOM 716 C C . SER A 1 87 ? 5.606 -11.150 1.465 1.00 96.25 87 SER A C 1
ATOM 718 O O . SER A 1 87 ? 5.081 -10.917 0.379 1.00 96.25 87 SER A O 1
ATOM 720 N N . LYS A 1 88 ? 4.956 -10.969 2.627 1.00 96.88 88 LYS A N 1
ATOM 721 C CA . LYS A 1 88 ? 3.565 -10.486 2.697 1.00 96.88 88 LYS A CA 1
ATOM 722 C C . LYS A 1 88 ? 3.443 -9.087 2.107 1.00 96.88 88 LYS A C 1
ATOM 724 O O . LYS A 1 88 ? 2.527 -8.823 1.334 1.00 96.88 88 LYS A O 1
ATOM 729 N N . ALA A 1 89 ? 4.377 -8.202 2.448 1.00 98.25 89 ALA A N 1
ATOM 730 C CA . ALA A 1 89 ? 4.422 -6.853 1.908 1.00 98.25 89 ALA A CA 1
ATOM 731 C C . ALA A 1 89 ? 4.494 -6.862 0.373 1.00 98.25 89 ALA A C 1
ATOM 733 O O . ALA A 1 89 ? 3.678 -6.206 -0.272 1.00 98.25 89 ALA A O 1
ATOM 734 N N . SER A 1 90 ? 5.393 -7.662 -0.215 1.00 97.75 90 SER A N 1
ATOM 735 C CA . SER A 1 90 ? 5.486 -7.819 -1.671 1.00 97.75 90 SER A CA 1
ATOM 736 C C . SER A 1 90 ? 4.170 -8.291 -2.291 1.00 97.75 90 SER A C 1
ATOM 738 O O . SER A 1 90 ? 3.721 -7.717 -3.285 1.00 97.75 90 SER A O 1
ATOM 740 N N . ASP A 1 91 ? 3.529 -9.304 -1.708 1.00 98.38 91 ASP A N 1
ATOM 741 C CA . ASP A 1 91 ? 2.275 -9.850 -2.234 1.00 98.38 91 ASP A CA 1
ATOM 742 C C . ASP A 1 91 ? 1.133 -8.832 -2.183 1.00 98.38 91 ASP A C 1
ATOM 744 O O . ASP A 1 91 ? 0.394 -8.677 -3.158 1.00 98.38 91 ASP A O 1
ATOM 748 N N . TYR A 1 92 ? 1.021 -8.080 -1.087 1.00 98.56 92 TYR A N 1
ATOM 749 C CA . TYR A 1 92 ? 0.015 -7.033 -0.943 1.00 98.56 92 TYR A CA 1
ATOM 750 C C . TYR A 1 92 ? 0.251 -5.846 -1.884 1.00 98.56 92 TYR A C 1
ATOM 752 O O . TYR A 1 92 ? -0.687 -5.407 -2.553 1.00 98.56 92 TYR A O 1
ATOM 760 N N . LEU A 1 93 ? 1.497 -5.375 -2.014 1.00 98.56 93 LEU A N 1
ATOM 761 C CA . LEU A 1 93 ? 1.849 -4.320 -2.969 1.00 98.56 93 LEU A CA 1
ATOM 762 C C . LEU A 1 93 ? 1.540 -4.746 -4.409 1.00 98.56 93 LEU A C 1
ATOM 764 O O . LEU A 1 93 ? 0.941 -3.984 -5.168 1.00 98.56 93 LEU A O 1
ATOM 768 N N . HIS A 1 94 ? 1.908 -5.976 -4.781 1.00 98.50 94 HIS A N 1
ATOM 769 C CA . HIS A 1 94 ? 1.632 -6.519 -6.108 1.00 98.50 94 HIS A CA 1
ATOM 770 C C . HIS A 1 94 ? 0.128 -6.624 -6.370 1.00 98.50 94 HIS A C 1
ATOM 772 O O . HIS A 1 94 ? -0.342 -6.179 -7.416 1.00 98.50 94 HIS A O 1
ATOM 778 N N . LYS A 1 95 ? -0.638 -7.152 -5.409 1.00 98.50 95 LYS A N 1
ATOM 779 C CA . LYS A 1 95 ? -2.096 -7.272 -5.512 1.00 98.50 95 LYS A CA 1
ATOM 780 C C . LYS A 1 95 ? -2.773 -5.913 -5.685 1.00 98.50 95 LYS A C 1
ATOM 782 O O . LYS A 1 95 ? -3.659 -5.781 -6.527 1.00 98.50 95 LYS A O 1
ATOM 787 N N . GLY A 1 96 ? -2.347 -4.913 -4.915 1.00 98.06 96 GLY A N 1
ATOM 788 C CA . GLY A 1 96 ? -2.906 -3.568 -4.990 1.00 98.06 96 GLY A CA 1
ATOM 789 C C . GLY A 1 96 ? -2.637 -2.886 -6.332 1.00 98.06 96 GLY A C 1
ATOM 790 O O . GLY A 1 96 ? -3.560 -2.344 -6.936 1.00 98.06 96 GLY A O 1
ATOM 791 N N . LEU A 1 97 ? -1.408 -2.987 -6.853 1.00 98.00 97 LEU A N 1
ATOM 792 C CA . LEU A 1 97 ? -1.081 -2.499 -8.198 1.00 98.00 97 LEU A CA 1
ATOM 793 C C . LEU A 1 97 ? -1.871 -3.234 -9.288 1.00 98.00 97 LEU A C 1
ATOM 795 O O . LEU A 1 97 ? -2.351 -2.599 -10.223 1.00 98.00 97 LEU A O 1
ATOM 799 N N . ASN A 1 98 ? -2.049 -4.550 -9.149 1.00 98.25 98 ASN A N 1
ATOM 800 C CA . ASN A 1 98 ? -2.791 -5.356 -10.113 1.00 98.25 98 ASN A CA 1
ATOM 801 C C . ASN A 1 98 ? -4.267 -4.956 -10.208 1.00 98.25 98 ASN A C 1
ATOM 803 O O . ASN A 1 98 ? -4.800 -4.872 -11.308 1.00 98.25 98 ASN A O 1
ATOM 807 N N . LEU A 1 99 ? -4.918 -4.660 -9.081 1.00 97.00 99 LEU A N 1
ATOM 808 C CA . LEU A 1 99 ? -6.315 -4.208 -9.075 1.00 97.00 99 LEU A CA 1
ATOM 809 C C . LEU A 1 99 ? -6.515 -2.862 -9.772 1.00 97.00 99 LEU A C 1
ATOM 811 O O . LEU A 1 99 ? -7.555 -2.644 -10.381 1.00 97.00 99 LEU A O 1
ATOM 815 N N . MET A 1 100 ? -5.521 -1.979 -9.706 1.00 94.94 100 MET A N 1
ATOM 816 C 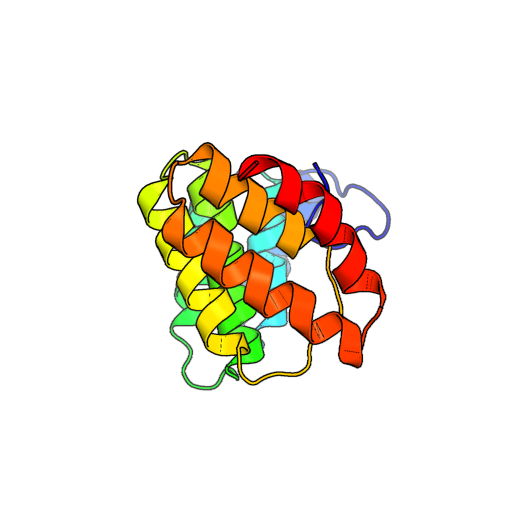CA . MET A 1 100 ? -5.573 -0.663 -10.348 1.00 94.94 100 MET A CA 1
ATOM 817 C C . MET A 1 100 ? -4.971 -0.670 -11.754 1.00 94.94 100 MET A C 1
ATOM 819 O O . MET A 1 100 ? -4.835 0.390 -12.363 1.00 94.94 100 MET A O 1
ATOM 823 N N . ASN A 1 101 ? -4.557 -1.828 -12.278 1.00 94.31 101 ASN A N 1
ATOM 824 C CA . ASN A 1 101 ? -3.792 -1.887 -13.520 1.00 94.31 101 ASN A CA 1
ATOM 825 C C . ASN A 1 101 ? -4.562 -1.307 -14.714 1.00 94.31 101 ASN A C 1
ATOM 827 O O . ASN A 1 101 ? -3.965 -0.643 -15.560 1.00 94.31 101 ASN A O 1
ATOM 831 N N . ASP A 1 102 ? -5.875 -1.491 -14.750 1.00 92.06 102 ASP A N 1
ATOM 832 C CA . ASP A 1 102 ? -6.704 -1.016 -15.860 1.00 92.06 102 ASP A CA 1
ATOM 833 C C . ASP A 1 102 ? -7.259 0.401 -15.614 1.00 92.06 102 ASP A C 1
ATOM 835 O O . ASP A 1 102 ? -7.944 0.965 -16.465 1.00 92.06 102 ASP A O 1
ATOM 839 N N . GLU A 1 103 ? -6.913 1.011 -14.475 1.00 90.19 103 GLU A N 1
ATOM 840 C CA . GLU A 1 103 ? -7.355 2.347 -14.079 1.00 90.19 103 GLU A CA 1
ATOM 841 C C . GLU A 1 103 ? -6.369 3.440 -14.517 1.00 90.19 103 GLU A C 1
ATOM 843 O O . GLU A 1 103 ? -5.146 3.253 -14.561 1.00 90.19 103 GLU A O 1
ATOM 848 N N . ASN A 1 104 ? -6.893 4.642 -14.774 1.00 90.00 104 ASN A N 1
ATOM 849 C CA . ASN A 1 104 ? -6.089 5.829 -15.069 1.00 90.00 104 ASN A CA 1
ATOM 850 C C . ASN A 1 104 ? -5.829 6.653 -13.800 1.00 90.00 104 ASN A C 1
ATOM 852 O O . ASN A 1 104 ? -6.547 7.605 -13.503 1.00 90.00 104 ASN A O 1
ATOM 856 N N . PHE A 1 105 ? -4.742 6.346 -13.091 1.00 90.81 105 PHE A N 1
ATOM 857 C CA . PHE A 1 105 ? -4.289 7.119 -11.929 1.00 90.81 105 PHE A CA 1
ATOM 858 C C . PHE A 1 105 ? -3.084 8.016 -12.248 1.00 90.81 105 PHE A C 1
ATOM 860 O O . PHE A 1 105 ? -2.276 7.730 -13.138 1.00 90.81 105 PHE A O 1
ATOM 867 N N . LYS A 1 106 ? -2.954 9.123 -11.504 1.00 94.88 106 LYS A N 1
ATOM 868 C CA . LYS A 1 106 ? -1.810 10.046 -11.588 1.00 94.88 106 LYS A CA 1
ATOM 869 C C . LYS A 1 106 ? -0.595 9.498 -10.850 1.00 94.88 106 LYS A C 1
ATOM 871 O O . LYS A 1 106 ? -0.716 8.701 -9.924 1.00 94.88 106 LYS A O 1
ATOM 876 N N . TYR A 1 107 ? 0.586 9.968 -11.236 1.00 95.81 107 TYR A N 1
ATOM 877 C CA . TYR A 1 107 ? 1.827 9.598 -10.572 1.00 95.81 107 TYR A CA 1
ATOM 878 C C . TYR A 1 107 ? 1.814 9.971 -9.080 1.00 95.81 107 TYR A C 1
ATOM 880 O O . TYR A 1 107 ? 1.500 11.104 -8.705 1.00 95.81 107 TYR A O 1
ATOM 888 N N . SER A 1 108 ? 2.272 9.033 -8.253 1.00 94.50 108 SER A N 1
ATOM 889 C CA . SER A 1 108 ? 2.568 9.198 -6.832 1.00 94.50 108 SER A CA 1
ATOM 890 C C . SER A 1 108 ? 3.990 8.716 -6.542 1.00 94.50 108 SER A C 1
ATOM 892 O O . SER A 1 108 ? 4.441 7.720 -7.108 1.00 94.50 108 SER A O 1
ATOM 894 N N . GLU A 1 109 ? 4.690 9.375 -5.612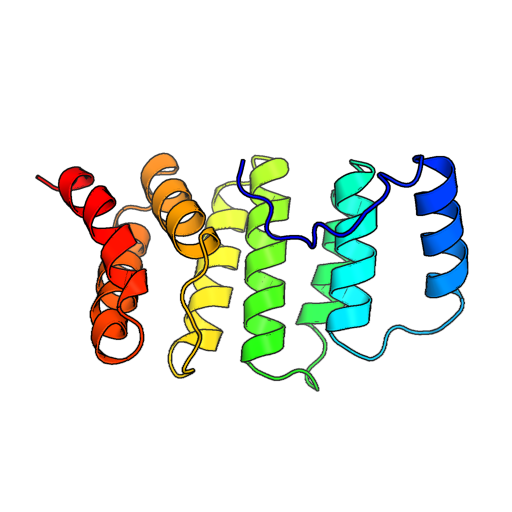 1.00 94.50 109 GLU A N 1
ATOM 895 C CA . GLU A 1 109 ? 6.018 8.926 -5.151 1.00 94.50 109 GLU A CA 1
ATOM 896 C C . GLU A 1 109 ? 5.966 7.536 -4.488 1.00 94.50 109 GLU A C 1
ATOM 898 O O . GLU A 1 109 ? 6.982 6.850 -4.401 1.00 94.50 109 GLU A O 1
ATOM 903 N N . ALA A 1 110 ? 4.777 7.079 -4.080 1.00 94.00 110 ALA A N 1
ATOM 904 C CA . ALA A 1 110 ? 4.564 5.720 -3.603 1.00 94.00 110 ALA A CA 1
ATOM 905 C C . ALA A 1 110 ? 5.012 4.661 -4.615 1.00 94.00 110 ALA A C 1
ATOM 907 O O . ALA A 1 110 ? 5.603 3.664 -4.219 1.00 94.00 110 ALA A O 1
ATOM 908 N N . PHE A 1 111 ? 4.793 4.888 -5.914 1.00 97.50 111 PHE A N 1
ATOM 909 C CA . PHE A 1 111 ? 5.180 3.928 -6.946 1.00 97.50 111 PHE A CA 1
ATOM 910 C C . PHE A 1 111 ? 6.684 3.698 -6.970 1.00 97.50 111 PHE A C 1
ATOM 912 O O . PHE A 1 111 ? 7.127 2.557 -7.035 1.00 97.50 111 PHE A O 1
ATOM 919 N N . LYS A 1 112 ? 7.470 4.769 -6.826 1.00 97.56 112 LYS A N 1
ATOM 920 C CA . LYS A 1 112 ? 8.923 4.664 -6.706 1.00 97.56 112 LYS A CA 1
ATOM 921 C C . LYS A 1 112 ? 9.310 3.808 -5.498 1.00 97.56 112 LYS A C 1
ATOM 923 O O . LYS A 1 112 ? 10.087 2.871 -5.654 1.00 97.56 112 LYS A O 1
ATOM 928 N N . ASN A 1 113 ? 8.710 4.078 -4.335 1.00 97.12 113 ASN A N 1
ATOM 929 C CA . ASN A 1 113 ? 8.970 3.311 -3.114 1.00 97.12 113 ASN A CA 1
ATOM 930 C C . ASN A 1 113 ? 8.613 1.822 -3.280 1.00 97.12 113 ASN A C 1
ATOM 932 O O . ASN A 1 113 ? 9.325 0.971 -2.760 1.00 97.12 113 ASN A O 1
ATOM 936 N N . ILE A 1 114 ? 7.534 1.498 -4.003 1.00 98.38 114 ILE A N 1
ATOM 937 C CA . ILE A 1 114 ? 7.119 0.110 -4.263 1.00 98.38 114 ILE A CA 1
ATOM 938 C C . ILE A 1 114 ? 8.137 -0.610 -5.153 1.00 98.38 114 ILE A C 1
ATOM 940 O O . ILE A 1 114 ? 8.544 -1.725 -4.836 1.00 98.38 114 ILE A O 1
ATOM 944 N N . ILE A 1 115 ? 8.593 0.024 -6.239 1.00 98.38 115 ILE A N 1
ATOM 945 C CA . ILE A 1 115 ? 9.616 -0.579 -7.106 1.00 98.38 115 ILE A CA 1
ATOM 946 C C . ILE A 1 115 ? 10.928 -0.774 -6.339 1.00 98.38 115 ILE A C 1
ATOM 948 O O . ILE A 1 115 ? 11.506 -1.858 -6.386 1.00 98.38 115 ILE A O 1
ATOM 952 N N . GLU A 1 116 ? 11.376 0.233 -5.586 1.00 97.25 116 GLU A N 1
ATOM 953 C CA . GLU A 1 116 ? 12.566 0.122 -4.732 1.00 97.25 116 GLU A CA 1
ATOM 954 C C . GLU A 1 116 ? 12.414 -0.988 -3.682 1.00 97.25 116 GLU A C 1
ATOM 956 O O . GLU A 1 116 ? 13.368 -1.724 -3.422 1.00 97.25 116 GLU A O 1
ATOM 961 N N . PHE A 1 117 ? 11.217 -1.156 -3.113 1.00 97.62 117 PHE A N 1
ATOM 962 C CA . PHE A 1 117 ? 10.919 -2.239 -2.181 1.00 97.62 117 PHE A CA 1
ATOM 963 C C . PHE A 1 117 ? 11.079 -3.613 -2.840 1.00 97.62 117 PHE A C 1
ATOM 965 O O . PHE A 1 117 ? 11.754 -4.474 -2.274 1.00 97.62 117 PHE A O 1
ATOM 972 N N . PHE A 1 118 ? 10.521 -3.822 -4.036 1.00 97.94 118 PHE A N 1
ATOM 973 C CA . PHE A 1 118 ? 10.691 -5.084 -4.760 1.00 97.94 118 PHE A CA 1
ATOM 974 C C . PHE A 1 118 ? 12.169 -5.369 -5.067 1.00 97.94 118 PHE A C 1
ATOM 976 O O . PHE A 1 118 ? 12.646 -6.472 -4.802 1.00 97.94 118 PHE A O 1
ATOM 983 N N . ILE A 1 119 ? 12.923 -4.367 -5.536 1.00 96.00 119 ILE A N 1
ATOM 984 C CA . ILE A 1 119 ? 14.364 -4.498 -5.819 1.00 96.00 119 ILE A CA 1
ATOM 985 C C . ILE A 1 119 ? 15.132 -4.896 -4.554 1.00 96.00 119 ILE A C 1
ATOM 987 O O . ILE A 1 119 ? 15.879 -5.876 -4.562 1.00 96.00 119 ILE A O 1
ATOM 991 N N . LYS A 1 120 ? 14.916 -4.172 -3.449 1.00 95.44 120 LYS A N 1
ATOM 992 C CA . LYS A 1 120 ? 15.593 -4.412 -2.168 1.00 95.44 120 LYS A CA 1
ATOM 993 C C . LYS A 1 120 ? 15.313 -5.807 -1.608 1.00 95.44 120 LYS A C 1
ATOM 995 O O . LYS A 1 120 ? 16.189 -6.392 -0.977 1.00 95.44 120 LYS A O 1
ATOM 1000 N N . ASN A 1 121 ? 14.114 -6.337 -1.837 1.00 94.69 121 ASN A N 1
ATOM 1001 C CA . ASN A 1 121 ? 13.711 -7.669 -1.384 1.00 94.69 121 ASN A CA 1
ATOM 1002 C C . ASN A 1 121 ? 13.998 -8.778 -2.404 1.00 94.69 121 ASN A C 1
ATOM 1004 O O . ASN A 1 121 ? 13.514 -9.895 -2.243 1.00 94.69 121 ASN A O 1
ATOM 1008 N N . ASN A 1 122 ? 14.798 -8.487 -3.436 1.00 93.62 122 ASN A N 1
ATOM 1009 C CA . ASN A 1 122 ? 15.165 -9.423 -4.498 1.00 93.62 122 ASN A CA 1
ATOM 1010 C C . ASN A 1 122 ? 13.955 -9.994 -5.277 1.00 93.62 122 ASN A C 1
ATOM 1012 O O . ASN A 1 122 ? 14.078 -11.014 -5.951 1.00 93.62 122 ASN A O 1
ATOM 1016 N N . ASP A 1 123 ? 12.808 -9.306 -5.248 1.00 95.38 123 ASP A N 1
ATOM 1017 C CA . ASP A 1 123 ? 11.606 -9.604 -6.039 1.00 95.38 123 ASP A CA 1
ATOM 1018 C C . ASP A 1 123 ? 11.739 -8.962 -7.429 1.00 95.38 123 ASP A C 1
ATOM 1020 O O . ASP A 1 123 ? 11.033 -8.031 -7.834 1.00 95.38 123 ASP A O 1
ATOM 1024 N N . LYS A 1 124 ? 12.785 -9.400 -8.133 1.00 93.12 124 LYS A N 1
ATOM 1025 C CA . LYS A 1 124 ? 13.276 -8.726 -9.334 1.00 93.12 124 LYS A CA 1
ATOM 1026 C C . LYS A 1 124 ? 12.286 -8.781 -10.497 1.00 93.12 124 LYS A C 1
ATOM 1028 O O . LYS A 1 124 ? 12.197 -7.833 -11.277 1.00 93.12 124 LYS A O 1
ATOM 1033 N N . GLU A 1 125 ? 11.527 -9.866 -10.597 1.00 95.50 125 GLU A N 1
ATOM 1034 C CA . GLU A 1 125 ? 10.526 -10.047 -11.646 1.00 95.50 125 GLU A CA 1
ATOM 1035 C C . GLU A 1 125 ? 9.387 -9.035 -11.506 1.00 95.50 125 GLU A C 1
ATOM 1037 O O . GLU A 1 125 ? 9.094 -8.308 -12.460 1.00 95.50 125 GLU A O 1
ATOM 1042 N N . ARG A 1 126 ? 8.803 -8.903 -10.304 1.00 96.94 126 ARG A N 1
ATOM 1043 C CA . ARG A 1 126 ? 7.741 -7.918 -10.058 1.00 96.94 126 ARG A CA 1
ATOM 1044 C C . ARG A 1 126 ? 8.257 -6.489 -10.162 1.00 96.94 126 ARG A C 1
ATOM 1046 O O . ARG A 1 126 ? 7.554 -5.647 -10.718 1.00 96.94 126 ARG A O 1
ATOM 1053 N N . ALA A 1 127 ? 9.480 -6.217 -9.698 1.00 97.94 127 ALA A N 1
ATOM 1054 C CA . ALA A 1 127 ? 10.108 -4.906 -9.857 1.00 97.94 127 ALA A CA 1
ATOM 1055 C C . ALA A 1 127 ? 10.175 -4.485 -11.332 1.00 97.94 127 ALA A C 1
ATOM 1057 O O . ALA A 1 127 ? 9.706 -3.405 -11.691 1.00 97.94 127 ALA A O 1
ATOM 1058 N N . LYS A 1 128 ? 10.724 -5.349 -12.196 1.00 97.06 128 LYS A N 1
ATOM 1059 C CA . LYS A 1 128 ? 10.874 -5.064 -13.627 1.00 97.06 128 LYS A CA 1
ATOM 1060 C C . LYS A 1 128 ? 9.522 -4.959 -14.332 1.00 97.06 128 LYS A C 1
ATOM 1062 O O . LYS A 1 128 ? 9.326 -4.043 -15.130 1.00 97.06 128 LYS A O 1
ATOM 1067 N N . PHE A 1 129 ? 8.589 -5.861 -14.021 1.00 97.38 129 PHE A N 1
ATOM 1068 C CA . PHE A 1 129 ? 7.233 -5.827 -14.569 1.00 97.38 129 PHE A CA 1
ATOM 1069 C C . PHE A 1 129 ? 6.540 -4.494 -14.262 1.00 97.38 129 PHE A C 1
ATOM 1071 O O . PHE A 1 129 ? 6.118 -3.788 -15.181 1.00 97.38 129 PHE A O 1
ATOM 1078 N N . TRP A 1 130 ? 6.473 -4.115 -12.982 1.00 98.06 130 TRP A N 1
ATOM 1079 C CA . TRP A 1 130 ? 5.763 -2.910 -12.567 1.00 98.06 130 TRP A CA 1
ATOM 1080 C C . TRP A 1 130 ? 6.469 -1.628 -12.995 1.00 98.06 130 TRP A C 1
ATOM 1082 O O . TRP A 1 130 ? 5.791 -0.688 -13.401 1.00 98.06 130 TRP A O 1
ATOM 1092 N N . LEU A 1 131 ? 7.806 -1.584 -12.980 1.00 98.25 131 LEU A N 1
ATOM 1093 C CA . LEU A 1 131 ? 8.555 -0.436 -13.496 1.00 98.25 131 LEU A CA 1
ATOM 1094 C C . LEU A 1 131 ? 8.196 -0.163 -14.963 1.00 98.25 131 LEU A C 1
ATOM 1096 O O . LEU A 1 131 ? 7.856 0.966 -15.312 1.00 98.25 131 LEU A O 1
ATOM 1100 N N . ASN A 1 132 ? 8.201 -1.202 -15.803 1.00 97.31 132 ASN A N 1
ATOM 1101 C CA . ASN A 1 132 ? 7.852 -1.076 -17.216 1.00 97.31 132 ASN A CA 1
ATOM 1102 C C . ASN A 1 132 ? 6.390 -0.659 -17.413 1.00 97.31 132 ASN A C 1
ATOM 1104 O O . ASN A 1 132 ? 6.119 0.258 -18.187 1.00 97.31 132 ASN A O 1
ATOM 1108 N N . ASN A 1 133 ? 5.456 -1.296 -16.699 1.00 97.50 133 ASN A N 1
ATOM 1109 C CA . ASN A 1 133 ? 4.032 -0.958 -16.763 1.00 97.50 133 ASN A CA 1
ATOM 1110 C C . ASN A 1 133 ? 3.784 0.515 -16.391 1.00 97.50 133 ASN A C 1
ATOM 1112 O O . ASN A 1 133 ? 3.144 1.253 -17.138 1.00 97.50 133 ASN A O 1
ATOM 1116 N N . LEU A 1 134 ? 4.343 0.970 -15.267 1.00 97.81 134 LEU A N 1
ATOM 1117 C CA . LEU A 1 134 ? 4.156 2.335 -14.781 1.00 97.81 134 LEU A CA 1
ATOM 1118 C C . LEU A 1 134 ? 4.813 3.370 -15.703 1.00 97.81 134 LEU A C 1
ATOM 1120 O O . LEU A 1 134 ? 4.255 4.444 -15.905 1.00 97.81 134 LEU A O 1
ATOM 1124 N N . LEU A 1 135 ? 5.961 3.061 -16.311 1.00 97.81 135 LEU A N 1
ATOM 1125 C CA . LEU A 1 135 ? 6.617 3.963 -17.261 1.00 97.81 135 LEU A CA 1
ATOM 1126 C C . LEU A 1 135 ? 5.797 4.195 -18.537 1.00 97.81 135 LEU A C 1
ATOM 1128 O O . LEU A 1 135 ? 5.798 5.311 -19.054 1.00 97.81 135 LEU A O 1
ATOM 1132 N N . GLN A 1 136 ? 5.038 3.205 -19.022 1.00 97.31 136 GLN A N 1
ATOM 1133 C CA . GLN A 1 136 ? 4.153 3.382 -20.189 1.00 97.31 136 GLN A CA 1
ATOM 1134 C C . GLN A 1 136 ? 3.072 4.455 -19.959 1.00 97.31 136 GLN A C 1
ATOM 1136 O O . GLN A 1 136 ? 2.621 5.117 -20.902 1.00 97.31 136 GLN A O 1
ATOM 1141 N N . ARG A 1 137 ? 2.708 4.707 -18.697 1.00 97.31 137 ARG A N 1
ATOM 1142 C CA . ARG A 1 137 ? 1.720 5.720 -18.287 1.00 97.31 137 ARG A CA 1
ATOM 1143 C C . ARG A 1 137 ? 2.215 7.159 -18.450 1.00 97.31 137 ARG A C 1
ATOM 1145 O O . ARG A 1 137 ? 1.427 8.099 -18.354 1.00 97.31 137 ARG A O 1
ATOM 1152 N N . GLN A 1 138 ? 3.491 7.360 -18.801 1.00 97.06 138 GLN A N 1
ATOM 1153 C CA . GLN A 1 138 ? 3.995 8.674 -19.218 1.00 97.06 138 GLN A CA 1
ATOM 1154 C C . GLN A 1 138 ? 3.268 9.246 -20.445 1.00 97.06 138 GLN A C 1
ATOM 1156 O O . GLN A 1 138 ? 3.322 10.455 -20.678 1.00 97.06 138 GLN A O 1
ATOM 1161 N N . SER A 1 139 ? 2.579 8.384 -21.204 1.00 96.62 139 SER A N 1
ATOM 1162 C CA . SER A 1 139 ? 1.690 8.756 -22.307 1.00 96.62 139 SER A CA 1
ATOM 1163 C C . SER A 1 139 ? 0.590 9.738 -21.889 1.00 96.62 139 SER A C 1
ATOM 1165 O O . SER A 1 139 ? 0.259 10.628 -22.670 1.00 96.62 139 SER A O 1
ATOM 1167 N N . TYR A 1 140 ? 0.071 9.636 -20.658 1.00 96.81 140 TYR A N 1
ATOM 1168 C CA . TYR A 1 140 ? -0.980 10.522 -20.139 1.00 96.81 140 TYR A CA 1
ATOM 1169 C C . TYR A 1 140 ? -0.570 11.328 -18.891 1.00 96.81 140 TYR A C 1
ATOM 1171 O O . TYR A 1 140 ? -1.210 12.332 -18.565 1.00 96.81 140 TYR A O 1
ATOM 1179 N N . ASP A 1 141 ? 0.489 10.933 -18.177 1.00 97.62 141 ASP A N 1
ATOM 1180 C CA . ASP A 1 141 ? 1.071 11.712 -17.079 1.00 97.62 141 ASP A CA 1
ATOM 1181 C C . ASP A 1 141 ? 2.605 11.666 -17.119 1.00 97.62 141 ASP A C 1
ATOM 1183 O O . ASP A 1 141 ? 3.250 10.738 -16.631 1.00 97.62 141 ASP A O 1
ATOM 1187 N N . LYS A 1 142 ? 3.215 12.732 -17.652 1.00 97.94 142 LYS A N 1
ATOM 1188 C CA . LYS A 1 142 ? 4.674 12.852 -17.821 1.00 97.94 142 LYS A CA 1
ATOM 1189 C C . LYS A 1 142 ? 5.473 12.663 -16.524 1.00 97.94 142 LYS A C 1
ATOM 1191 O O . LYS A 1 142 ? 6.672 12.404 -16.599 1.00 97.94 142 LYS A O 1
ATOM 1196 N N . LYS A 1 143 ? 4.857 12.782 -15.339 1.00 98.25 143 LYS A N 1
ATOM 1197 C CA . LYS A 1 143 ? 5.544 12.557 -14.057 1.00 98.25 143 LYS A CA 1
ATOM 1198 C C . LYS A 1 143 ? 5.988 11.106 -13.862 1.00 98.25 143 LYS A C 1
ATOM 1200 O O . LYS A 1 143 ? 6.965 10.906 -13.146 1.00 98.25 143 LYS A O 1
ATOM 1205 N N . PHE A 1 144 ? 5.373 10.125 -14.536 1.00 98.25 144 PHE A N 1
ATOM 1206 C CA . PHE A 1 144 ? 5.838 8.729 -14.501 1.00 98.25 144 PHE A CA 1
ATOM 1207 C C . PHE A 1 144 ? 7.284 8.564 -14.986 1.00 98.25 144 PHE A C 1
ATOM 1209 O O . PHE A 1 144 ? 7.986 7.692 -14.482 1.00 98.25 144 PHE A O 1
ATOM 1216 N N . LYS A 1 145 ? 7.783 9.471 -15.840 1.00 97.88 145 LYS A N 1
ATOM 1217 C CA . LYS A 1 145 ? 9.190 9.509 -16.271 1.00 97.88 145 LYS A CA 1
ATOM 1218 C C . LYS A 1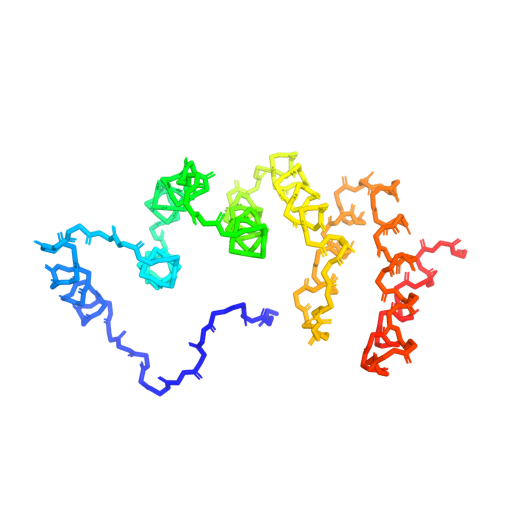 145 ? 10.186 9.609 -15.104 1.00 97.88 145 LYS A C 1
ATOM 1220 O O . LYS A 1 145 ? 11.337 9.210 -15.230 1.00 97.88 145 LYS A O 1
ATOM 1225 N N . LYS A 1 146 ? 9.761 10.088 -13.926 1.00 97.62 146 LYS A N 1
ATOM 1226 C CA . LYS A 1 146 ? 10.595 10.078 -12.711 1.00 97.62 146 LYS A CA 1
ATOM 1227 C C . LYS A 1 146 ? 11.091 8.680 -12.326 1.00 97.62 146 LYS A C 1
ATOM 1229 O O . LYS A 1 146 ? 12.103 8.591 -11.637 1.00 97.62 146 LYS A O 1
ATOM 1234 N N . LEU A 1 147 ? 10.406 7.615 -12.750 1.00 97.69 147 LEU A N 1
ATOM 1235 C CA . LEU A 1 147 ? 10.804 6.233 -12.485 1.00 97.69 147 LEU A CA 1
ATOM 1236 C C . LEU A 1 147 ? 11.992 5.767 -13.345 1.00 97.69 147 LEU A C 1
ATOM 1238 O O . LEU A 1 147 ? 12.616 4.774 -12.984 1.00 97.69 147 LEU A O 1
ATOM 1242 N N . ASP A 1 148 ? 12.375 6.494 -14.407 1.00 96.25 148 ASP A N 1
ATOM 1243 C CA . ASP A 1 148 ? 13.519 6.140 -15.271 1.00 96.25 148 ASP A CA 1
ATOM 1244 C C . ASP A 1 148 ? 14.825 5.981 -14.483 1.00 96.25 148 ASP A C 1
ATOM 1246 O O . ASP A 1 148 ? 15.675 5.163 -14.829 1.00 96.25 148 ASP A O 1
ATOM 1250 N N . VAL A 1 149 ? 14.962 6.713 -13.372 1.00 95.81 149 VAL A N 1
ATOM 1251 C CA . VAL A 1 149 ? 16.106 6.606 -12.454 1.00 95.81 149 VAL A CA 1
ATOM 1252 C C . VAL A 1 149 ? 16.333 5.184 -11.930 1.00 95.81 149 VAL A C 1
ATOM 1254 O O . VAL A 1 149 ? 17.453 4.867 -11.542 1.00 95.81 149 VAL A O 1
ATOM 1257 N N . LEU A 1 150 ? 15.300 4.335 -11.921 1.00 96.00 150 LEU A N 1
ATOM 1258 C CA . LEU A 1 150 ? 15.361 2.947 -11.462 1.00 96.00 150 LEU A CA 1
ATOM 1259 C C . LEU A 1 150 ? 15.719 1.952 -12.579 1.00 96.00 150 LEU A C 1
ATOM 1261 O O . LEU A 1 150 ? 15.975 0.788 -12.288 1.00 96.00 150 LEU A O 1
ATOM 1265 N N . GLN A 1 151 ? 15.773 2.370 -13.851 1.00 91.38 151 GLN A N 1
ATOM 1266 C CA . GLN A 1 151 ? 16.169 1.473 -14.947 1.00 91.38 151 GLN A CA 1
ATOM 1267 C C . GLN A 1 151 ? 17.644 1.049 -14.854 1.00 91.38 151 GLN A C 1
ATOM 1269 O O . GLN A 1 151 ? 17.997 -0.046 -15.283 1.00 91.38 151 GLN A O 1
ATOM 1274 N N . LYS A 1 152 ? 18.494 1.889 -14.248 1.00 88.25 152 LYS A N 1
ATOM 1275 C CA . LYS A 1 152 ? 19.927 1.619 -14.043 1.00 88.25 152 LYS A CA 1
ATOM 1276 C C . LYS A 1 152 ? 20.215 0.385 -13.178 1.00 88.25 152 LYS A C 1
ATOM 1278 O O . LYS A 1 152 ? 21.328 -0.112 -13.202 1.00 88.25 152 LYS A O 1
ATOM 1283 N N . GLU A 1 153 ? 19.230 -0.094 -12.419 1.00 83.25 153 GLU A N 1
ATOM 1284 C CA . GLU A 1 153 ? 19.359 -1.260 -11.531 1.00 83.25 153 GLU A CA 1
ATOM 1285 C C . GLU A 1 153 ? 19.419 -2.596 -12.307 1.00 83.25 153 GLU A C 1
ATOM 1287 O O . GLU A 1 153 ? 19.558 -3.663 -11.712 1.00 83.25 153 GLU A O 1
ATOM 1292 N N . TRP A 1 154 ? 19.298 -2.541 -13.639 1.00 79.56 154 TRP A N 1
ATOM 1293 C CA . TRP A 1 154 ? 19.252 -3.692 -14.548 1.00 79.56 154 TRP A CA 1
ATOM 1294 C C . TRP A 1 154 ? 20.324 -3.659 -15.646 1.00 79.56 154 TRP A C 1
ATOM 1296 O O . TRP A 1 154 ? 20.240 -4.458 -16.581 1.00 79.56 154 TRP A O 1
ATOM 1306 N N . VAL A 1 155 ? 21.260 -2.709 -15.565 1.00 68.50 155 VAL A N 1
ATOM 1307 C CA . VAL A 1 155 ? 22.361 -2.505 -16.523 1.00 68.50 155 VAL A CA 1
ATOM 1308 C C . VAL A 1 155 ? 23.630 -3.174 -16.017 1.00 68.50 155 VAL A C 1
ATOM 1310 O O . VAL A 1 155 ? 23.874 -3.114 -14.792 1.00 68.50 155 VAL A O 1
#

Secondary structure (DSSP, 8-state):
---SS---S----HHHHHHHHHHHTTS---SHHHHHHHHHHHHHTT-HHHHHHHHHHHHH-TTS-HHHHHHHHHHHHHHHHHTT-HHHHHHHHHHHHHHTTTS-PPP-HHHHHHHHHHHHTT-HHHHHHHHHHHHHGGGT-GGGGGGGGGGGGG-

Sequence (155 aa):
MNKLFPNREETLSNAALKRTLKKELKKPLKKYDDYEFIAGIYHTLSEVEKAIQIMEEAVQNKQFSNEELGRGYIFLGFLYSDMKENSKASDYLHKGLNLMNDENFKYSEAFKNIIEFFIKNNDKERAKFWLNNLLQRQSYDKKFKKLDVLQKEWV

Organism: NCBI:txid2507566

pLDDT: mean 91.59, std 14.93, range [30.25, 98.75]

Radius of gyration: 16.3 Å; chains: 1; bounding box: 42×32×46 Å